Protein AF-A0A183JAW5-F1 (afdb_monomer)

Organism: NCBI:txid241478

InterPro domains:
  IPR011012 Longin-like domain superfamily [SSF64356] (2-56)
  IPR016635 Adaptor protein complex, sigma subunit [PTHR11753] (1-58)
  IPR022775 AP complex, mu/sigma subunit [PF01217] (1-56)

Structure (mmCIF, N/CA/C/O backbone):
data_AF-A0A183JAW5-F1
#
_entry.id   AF-A0A183JAW5-F1
#
loop_
_atom_site.group_PDB
_atom_site.id
_atom_site.type_symbol
_atom_site.label_atom_id
_atom_site.label_alt_id
_atom_site.label_comp_id
_atom_site.label_asym_id
_atom_site.label_entity_id
_atom_site.label_seq_id
_atom_site.pdbx_PDB_ins_code
_atom_site.Cartn_x
_atom_site.Cartn_y
_atom_site.Cartn_z
_atom_site.occupancy
_atom_site.B_iso_or_equiv
_atom_site.auth_seq_id
_atom_site.auth_comp_id
_atom_site.auth_asym_id
_atom_site.auth_atom_id
_atom_site.pdbx_PDB_model_num
ATOM 1 N N . VAL A 1 1 ? 8.780 -3.331 -5.511 1.00 86.94 1 VAL A N 1
ATOM 2 C CA . VAL A 1 1 ? 8.393 -2.468 -4.370 1.00 86.94 1 VAL A CA 1
ATOM 3 C C . VAL A 1 1 ? 6.907 -2.143 -4.378 1.00 86.94 1 VAL A C 1
ATOM 5 O O . VAL A 1 1 ? 6.217 -2.760 -3.596 1.00 86.94 1 VAL A O 1
ATOM 8 N N . PHE A 1 2 ? 6.359 -1.274 -5.245 1.00 92.06 2 PHE A N 1
ATOM 9 C CA . PHE A 1 2 ? 4.927 -0.908 -5.144 1.00 92.06 2 PHE A CA 1
ATOM 10 C C . PHE A 1 2 ? 3.962 -2.095 -5.306 1.00 92.06 2 PHE A C 1
ATOM 12 O O . PHE A 1 2 ? 3.197 -2.378 -4.392 1.00 92.06 2 PHE A O 1
ATOM 19 N N . VAL A 1 3 ? 4.040 -2.828 -6.423 1.00 93.19 3 VAL A N 1
ATOM 20 C CA . VAL A 1 3 ? 3.160 -3.987 -6.678 1.00 93.19 3 VAL A CA 1
ATOM 21 C C . VAL A 1 3 ? 3.350 -5.089 -5.629 1.00 93.19 3 VAL A C 1
ATOM 23 O O . VAL A 1 3 ? 2.375 -5.646 -5.150 1.00 93.19 3 VAL A O 1
ATOM 26 N N . GLU A 1 4 ? 4.588 -5.352 -5.210 1.00 92.88 4 GLU A N 1
ATOM 27 C CA . GLU A 1 4 ? 4.886 -6.334 -4.152 1.00 92.88 4 GLU A CA 1
ATOM 28 C C . GLU A 1 4 ? 4.330 -5.911 -2.784 1.00 92.88 4 GLU A C 1
ATOM 30 O O . GLU A 1 4 ? 3.819 -6.740 -2.035 1.00 92.88 4 GLU A O 1
ATOM 35 N N . THR A 1 5 ? 4.388 -4.618 -2.452 1.00 93.44 5 THR A N 1
ATOM 36 C CA . THR A 1 5 ? 3.769 -4.086 -1.234 1.00 93.44 5 THR A CA 1
ATOM 37 C C . THR A 1 5 ? 2.251 -4.227 -1.295 1.00 93.44 5 THR A C 1
ATOM 39 O O . THR A 1 5 ? 1.654 -4.617 -0.296 1.00 93.44 5 THR A O 1
ATOM 42 N N . LEU A 1 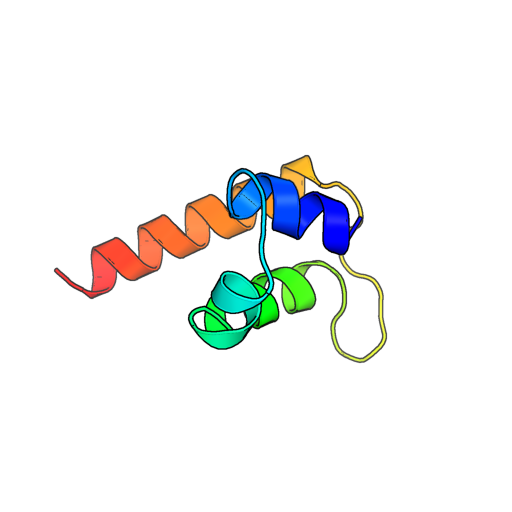6 ? 1.625 -3.949 -2.446 1.00 94.38 6 LEU A N 1
ATOM 43 C CA . LEU A 1 6 ? 0.187 -4.166 -2.634 1.00 94.38 6 LEU A CA 1
ATOM 44 C C . LEU A 1 6 ? -0.173 -5.640 -2.425 1.00 94.38 6 LEU A C 1
ATOM 46 O O . LEU A 1 6 ? -1.065 -5.937 -1.637 1.00 94.38 6 LEU A O 1
ATOM 50 N N . ASP A 1 7 ? 0.570 -6.552 -3.046 1.00 94.06 7 ASP A N 1
ATOM 51 C CA . ASP A 1 7 ? 0.348 -7.992 -2.917 1.00 94.06 7 ASP A CA 1
ATOM 52 C C . ASP A 1 7 ? 0.448 -8.476 -1.460 1.00 94.06 7 ASP A C 1
ATOM 54 O O . ASP A 1 7 ? -0.414 -9.207 -0.969 1.00 94.06 7 ASP A O 1
ATOM 58 N N . LYS A 1 8 ? 1.436 -7.965 -0.714 1.00 91.50 8 LYS A N 1
ATOM 59 C CA . LYS A 1 8 ? 1.603 -8.241 0.720 1.00 91.50 8 LYS A CA 1
ATOM 60 C C . LYS A 1 8 ? 0.497 -7.631 1.589 1.00 91.50 8 LYS A C 1
ATOM 62 O O . LYS A 1 8 ? 0.168 -8.196 2.627 1.00 91.50 8 LYS A O 1
ATOM 67 N N . CYS A 1 9 ? -0.050 -6.474 1.214 1.00 90.56 9 CYS A N 1
ATOM 68 C CA . CYS A 1 9 ? -1.094 -5.794 1.988 1.00 90.56 9 CYS A CA 1
ATOM 69 C C . CYS A 1 9 ? -2.494 -6.377 1.762 1.00 90.56 9 CYS A C 1
ATOM 71 O O . CYS A 1 9 ? -3.320 -6.297 2.671 1.00 90.56 9 CYS A O 1
ATOM 73 N N . PHE A 1 10 ? -2.758 -6.928 0.574 1.00 90.94 10 PHE A N 1
ATOM 74 C CA . PHE A 1 10 ? -4.052 -7.505 0.196 1.00 90.94 10 PHE A CA 1
ATOM 75 C C . PHE A 1 10 ? -4.085 -9.044 0.237 1.00 90.94 10 PHE A C 1
ATOM 77 O O . PHE A 1 10 ? -5.143 -9.612 0.010 1.00 90.94 10 PHE A O 1
ATOM 84 N N . GLU A 1 11 ? -2.973 -9.711 0.575 1.00 89.00 11 GLU A N 1
ATOM 85 C CA . GLU A 1 11 ? -2.864 -11.179 0.646 1.00 89.00 11 GLU A CA 1
ATOM 86 C C . GLU A 1 11 ? -3.296 -11.872 -0.664 1.00 89.00 11 GLU A C 1
ATOM 88 O O . GLU A 1 11 ? -4.223 -12.683 -0.674 1.00 89.00 11 GLU A O 1
ATOM 93 N N . ASN A 1 12 ? -2.558 -11.605 -1.751 1.00 89.19 12 ASN A N 1
ATOM 94 C CA . ASN A 1 12 ? -2.878 -11.916 -3.158 1.00 89.19 12 ASN A CA 1
ATOM 95 C C . ASN A 1 12 ? -3.804 -10.872 -3.793 1.00 89.19 12 ASN A C 1
ATOM 97 O O . ASN A 1 12 ? -5.006 -11.087 -3.949 1.00 89.19 12 ASN A O 1
ATOM 101 N N . VAL A 1 13 ? -3.219 -9.737 -4.178 1.00 92.88 13 VAL A N 1
ATOM 102 C CA . VAL A 1 13 ? -3.970 -8.606 -4.744 1.00 92.88 13 VAL A CA 1
ATOM 103 C C . VAL A 1 13 ? -4.598 -8.961 -6.099 1.00 92.88 13 VAL A C 1
ATOM 105 O O . VAL A 1 13 ? -3.950 -9.563 -6.957 1.00 92.88 13 VAL A O 1
ATOM 108 N N . CYS A 1 14 ? -5.841 -8.536 -6.332 1.00 93.56 14 CYS A N 1
ATOM 109 C CA . CYS A 1 14 ? -6.506 -8.637 -7.637 1.00 93.56 14 CYS A CA 1
ATOM 110 C C . CYS A 1 14 ? -7.013 -7.277 -8.152 1.00 93.56 14 CYS A C 1
ATOM 112 O O . CYS A 1 14 ? -7.028 -6.283 -7.422 1.00 93.56 14 CYS A O 1
ATOM 114 N N . GLU A 1 15 ? -7.453 -7.199 -9.418 1.00 94.31 1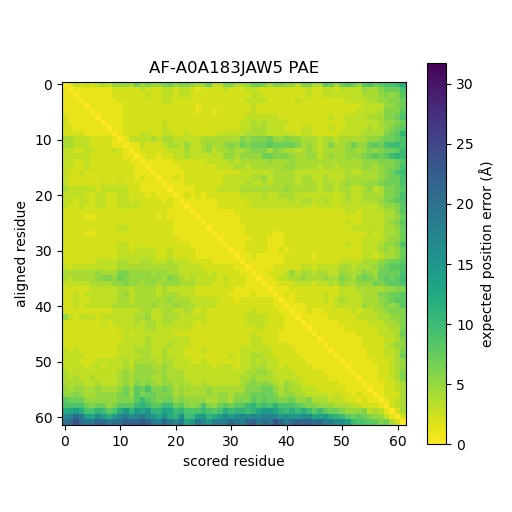5 GLU A N 1
ATOM 115 C CA . GLU A 1 15 ? -7.943 -5.931 -9.981 1.00 94.31 15 GLU A CA 1
ATOM 116 C C . GLU A 1 15 ? -9.151 -5.347 -9.240 1.00 94.31 15 GLU A C 1
ATOM 118 O O . GLU A 1 15 ? -9.303 -4.128 -9.169 1.00 94.31 15 GLU A O 1
ATOM 123 N N . LEU A 1 16 ? -9.993 -6.195 -8.646 1.00 94.81 16 LEU A N 1
ATOM 124 C CA . LEU A 1 16 ? -11.142 -5.734 -7.875 1.00 94.81 16 LEU A CA 1
ATOM 125 C C . LEU A 1 16 ? -10.701 -5.034 -6.586 1.00 94.81 16 LEU A C 1
ATOM 127 O O . LEU A 1 16 ? -11.330 -4.052 -6.202 1.00 94.81 16 LEU A O 1
ATOM 131 N N . ASP A 1 17 ? -9.597 -5.455 -5.964 1.00 93.31 17 ASP A N 1
ATOM 132 C CA . ASP A 1 17 ? -9.067 -4.786 -4.770 1.00 93.31 17 ASP A CA 1
ATOM 133 C C . ASP A 1 17 ? -8.610 -3.364 -5.086 1.00 93.31 17 ASP A C 1
ATOM 135 O O . ASP A 1 17 ? -8.878 -2.440 -4.320 1.00 93.31 17 ASP A O 1
ATOM 139 N N . LEU A 1 18 ? -7.992 -3.173 -6.253 1.00 92.88 18 LEU A N 1
ATOM 140 C CA . LEU A 1 18 ? -7.579 -1.856 -6.737 1.00 92.88 18 LEU A CA 1
ATOM 141 C C . LEU A 1 18 ? -8.784 -0.935 -6.990 1.00 92.88 18 LEU A C 1
ATOM 143 O O . LEU A 1 18 ? -8.697 0.267 -6.744 1.00 92.88 18 LEU A O 1
ATOM 147 N N . ILE A 1 19 ? -9.902 -1.491 -7.467 1.00 94.38 19 ILE A N 1
ATOM 148 C CA . ILE A 1 19 ? -11.126 -0.737 -7.773 1.00 94.38 19 ILE A CA 1
ATOM 149 C C . ILE A 1 19 ? -11.909 -0.406 -6.497 1.00 94.38 19 ILE A C 1
ATOM 151 O O . ILE A 1 19 ? -12.342 0.731 -6.322 1.00 94.38 19 ILE A O 1
ATOM 155 N N . PHE A 1 20 ? -12.108 -1.381 -5.609 1.00 93.44 20 PHE A N 1
ATOM 156 C CA . PHE A 1 20 ? -12.950 -1.223 -4.419 1.00 93.44 20 PHE A CA 1
ATOM 157 C C . PHE A 1 20 ? -12.221 -0.601 -3.227 1.00 93.44 20 PHE A C 1
ATOM 159 O O . PHE A 1 20 ? -12.871 -0.001 -2.375 1.00 93.44 20 PHE A O 1
ATOM 166 N N . HIS A 1 21 ? -10.893 -0.711 -3.163 1.00 90.88 21 HIS A N 1
ATOM 167 C CA . HIS A 1 21 ? -10.077 -0.181 -2.070 1.00 90.88 21 HIS A CA 1
ATOM 168 C C . HIS A 1 21 ? -9.055 0.847 -2.569 1.00 90.88 21 HIS A C 1
ATOM 170 O O . HIS A 1 21 ? -7.911 0.874 -2.105 1.00 90.88 21 HIS A O 1
ATOM 176 N N . PHE A 1 22 ? -9.469 1.711 -3.504 1.00 92.88 22 PHE A N 1
ATOM 177 C CA . PHE A 1 22 ? -8.600 2.732 -4.098 1.00 92.88 22 PHE A CA 1
ATOM 178 C C . PHE A 1 22 ? -7.954 3.639 -3.033 1.00 92.88 22 PHE A C 1
ATOM 180 O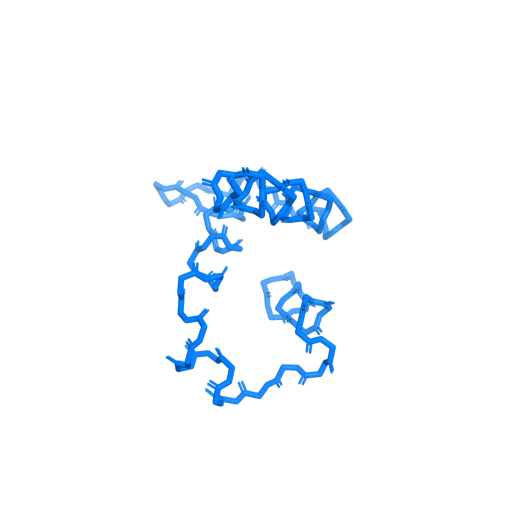 O . PHE A 1 22 ? -6.780 3.985 -3.168 1.00 92.88 22 PHE A O 1
ATOM 187 N N . ASP A 1 23 ? -8.673 3.958 -1.951 1.00 91.62 23 ASP A N 1
ATOM 188 C CA . ASP A 1 23 ? -8.158 4.783 -0.854 1.00 91.62 23 ASP A CA 1
ATOM 189 C C . ASP A 1 23 ? -6.910 4.147 -0.226 1.00 91.62 23 ASP A C 1
ATOM 191 O O . ASP A 1 23 ? -5.858 4.780 -0.128 1.00 91.62 23 ASP A O 1
ATOM 195 N N . LYS A 1 24 ? -6.972 2.846 0.100 1.00 91.12 24 LYS A N 1
ATOM 196 C CA . LYS A 1 24 ? -5.819 2.089 0.620 1.00 91.12 24 LYS A CA 1
ATOM 197 C C . LYS A 1 24 ? -4.657 2.078 -0.360 1.00 91.12 24 LYS A C 1
ATOM 199 O O . LYS A 1 24 ? -3.519 2.269 0.052 1.00 91.12 24 LYS A O 1
ATOM 204 N N . VAL A 1 25 ? -4.923 1.868 -1.646 1.00 94.06 25 VAL A N 1
ATOM 205 C CA . VAL A 1 25 ? -3.879 1.862 -2.684 1.00 94.06 25 VAL A CA 1
ATOM 206 C C . VAL A 1 25 ? -3.187 3.223 -2.760 1.00 94.06 25 VAL A C 1
ATOM 208 O O . VAL A 1 25 ? -1.961 3.283 -2.856 1.00 94.06 25 VAL A O 1
ATOM 211 N N . HIS A 1 26 ? -3.951 4.311 -2.660 1.00 93.56 26 HIS A N 1
ATOM 212 C CA . HIS A 1 26 ? -3.417 5.668 -2.650 1.00 93.56 26 HIS A CA 1
ATOM 213 C C . HIS A 1 26 ? -2.565 5.943 -1.403 1.00 93.56 26 HIS A C 1
ATOM 215 O O . HIS A 1 26 ? -1.500 6.549 -1.512 1.00 93.56 26 HIS A O 1
ATOM 221 N N . TYR A 1 27 ? -2.972 5.459 -0.225 1.00 92.75 27 TYR A N 1
ATOM 222 C CA . TYR A 1 27 ? -2.144 5.540 0.983 1.00 92.75 27 TYR A CA 1
ATOM 223 C C . TYR A 1 27 ? -0.819 4.791 0.827 1.00 92.75 27 TYR A C 1
ATOM 225 O O . TYR A 1 27 ? 0.235 5.340 1.133 1.00 92.75 27 TYR A O 1
ATOM 233 N N . ILE A 1 28 ? -0.856 3.570 0.286 1.00 93.50 28 ILE A N 1
ATOM 234 C CA . ILE A 1 28 ? 0.354 2.779 0.024 1.00 93.50 28 ILE A CA 1
ATOM 235 C C . ILE A 1 28 ? 1.275 3.512 -0.955 1.00 93.50 28 ILE A C 1
ATOM 237 O O . ILE A 1 28 ? 2.490 3.532 -0.766 1.00 93.50 28 ILE A O 1
ATOM 241 N N . LEU A 1 29 ? 0.708 4.130 -1.994 1.00 94.56 29 LEU A N 1
ATOM 242 C CA . LEU A 1 29 ? 1.477 4.906 -2.960 1.00 94.56 29 LEU A CA 1
ATOM 243 C C . LEU A 1 29 ? 2.137 6.126 -2.309 1.00 94.56 29 LEU A C 1
ATOM 245 O O . LEU A 1 29 ? 3.313 6.366 -2.566 1.00 94.56 29 LEU A O 1
ATOM 249 N N . ASN A 1 30 ? 1.416 6.840 -1.442 1.00 94.38 30 ASN A N 1
ATOM 250 C CA . ASN A 1 30 ? 1.926 8.012 -0.728 1.00 94.38 30 ASN A CA 1
ATOM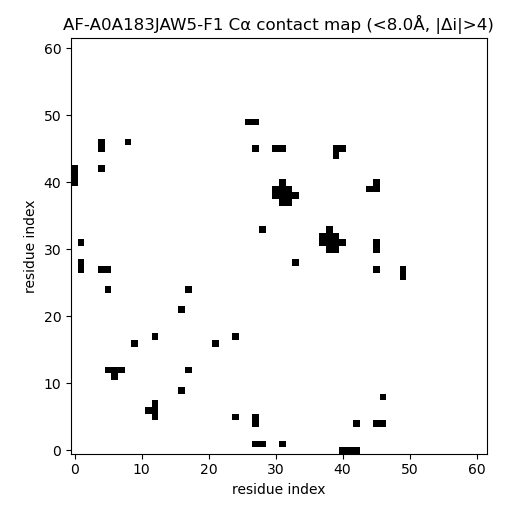 251 C C . ASN A 1 30 ? 3.110 7.694 0.195 1.00 94.38 30 ASN A C 1
ATOM 253 O O . ASN A 1 30 ? 3.983 8.543 0.344 1.00 94.38 30 ASN A O 1
ATOM 257 N N . GLU A 1 31 ? 3.176 6.494 0.780 1.00 93.94 31 GLU A N 1
ATOM 258 C CA . GLU A 1 31 ? 4.335 6.069 1.582 1.00 93.94 31 GLU A CA 1
ATOM 259 C C . GLU A 1 31 ? 5.582 5.820 0.718 1.00 93.94 31 GLU A C 1
ATOM 261 O O . GLU A 1 31 ? 6.712 5.958 1.182 1.00 93.94 31 GLU A O 1
ATOM 266 N N . ILE A 1 32 ? 5.399 5.467 -0.557 1.00 95.44 32 ILE A N 1
ATOM 267 C CA . ILE A 1 32 ? 6.506 5.150 -1.469 1.00 95.44 32 ILE A CA 1
ATOM 268 C C . ILE A 1 32 ? 6.956 6.394 -2.230 1.00 95.44 32 ILE A C 1
ATOM 270 O O . ILE A 1 32 ? 8.156 6.628 -2.380 1.00 95.44 32 ILE A O 1
ATOM 274 N N . VAL A 1 33 ? 6.011 7.186 -2.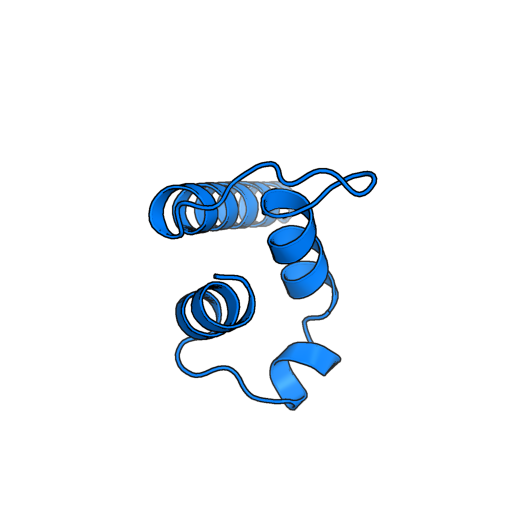738 1.00 95.88 33 VAL A N 1
ATOM 275 C CA . VAL A 1 33 ? 6.276 8.368 -3.557 1.00 95.88 33 VAL A CA 1
ATOM 276 C C . VAL A 1 33 ? 5.329 9.493 -3.176 1.00 95.88 33 VAL A C 1
ATOM 278 O O . VAL A 1 33 ? 4.113 9.332 -3.189 1.00 95.88 33 VAL A O 1
ATOM 281 N N . MET A 1 34 ? 5.884 10.680 -2.954 1.00 94.75 34 MET A N 1
ATOM 282 C CA . MET A 1 34 ? 5.101 11.896 -2.763 1.00 94.75 34 MET A CA 1
ATOM 283 C C . MET A 1 34 ? 5.788 13.068 -3.456 1.00 94.75 34 MET A C 1
ATOM 285 O O . MET A 1 34 ? 7.008 13.208 -3.403 1.00 94.75 34 MET A O 1
ATOM 289 N N . GLY A 1 35 ? 5.018 13.897 -4.165 1.00 93.88 35 GLY A N 1
ATOM 290 C CA . GLY A 1 35 ? 5.568 15.060 -4.874 1.00 93.88 35 GLY A CA 1
ATOM 291 C C . GLY A 1 35 ? 6.621 14.712 -5.939 1.00 93.88 35 GLY A C 1
ATOM 292 O O . GLY A 1 35 ? 7.490 15.528 -6.227 1.00 93.88 35 GLY A O 1
ATOM 293 N N . GLY A 1 36 ? 6.577 13.497 -6.499 1.00 93.75 36 GLY A N 1
ATOM 294 C CA . GLY A 1 36 ? 7.570 13.004 -7.462 1.00 93.75 36 GLY A CA 1
ATOM 295 C C . GLY A 1 36 ? 8.895 12.545 -6.842 1.00 93.75 36 GLY A C 1
ATOM 296 O O . GLY A 1 36 ? 9.810 12.184 -7.579 1.00 93.75 36 GLY A O 1
ATOM 297 N N . MET A 1 37 ? 9.005 12.533 -5.512 1.00 95.69 37 MET A N 1
ATOM 298 C CA . MET A 1 37 ? 10.170 12.041 -4.779 1.00 95.69 37 MET A CA 1
ATOM 299 C C . MET A 1 37 ? 9.876 10.674 -4.167 1.00 95.69 37 MET A C 1
ATOM 301 O O . MET A 1 37 ? 8.785 10.451 -3.646 1.00 95.69 37 MET A O 1
ATOM 305 N N . VAL A 1 38 ? 10.859 9.775 -4.208 1.00 95.81 38 VAL A N 1
ATOM 306 C CA . VAL A 1 38 ? 10.793 8.487 -3.506 1.00 95.81 38 VAL A CA 1
ATOM 307 C C . VAL A 1 38 ? 11.046 8.731 -2.021 1.00 95.81 38 VAL A C 1
ATOM 309 O O . VAL A 1 38 ? 12.069 9.316 -1.667 1.00 95.81 38 VAL A O 1
ATOM 312 N N . LEU A 1 39 ? 10.113 8.300 -1.178 1.00 95.56 39 LEU A N 1
ATOM 313 C CA . LEU A 1 39 ? 10.181 8.444 0.274 1.00 95.56 39 LEU A CA 1
ATOM 314 C C . LEU A 1 39 ? 10.732 7.178 0.923 1.00 95.56 39 LEU A C 1
ATOM 316 O O . LEU A 1 39 ? 11.770 7.229 1.576 1.00 95.56 39 LEU A O 1
ATOM 320 N N . GLU A 1 40 ? 10.072 6.043 0.694 1.00 95.06 40 GLU A N 1
ATOM 321 C CA . GLU A 1 40 ? 10.449 4.766 1.288 1.00 95.06 40 GLU A CA 1
ATOM 322 C C . GLU A 1 40 ? 10.502 3.652 0.237 1.00 95.06 40 GLU A C 1
ATOM 324 O O . GLU A 1 40 ? 9.692 3.568 -0.688 1.00 95.06 40 GLU A O 1
ATOM 329 N N . THR A 1 41 ? 11.488 2.770 0.385 1.00 94.75 41 THR A N 1
ATOM 330 C CA . THR A 1 41 ? 11.693 1.599 -0.482 1.00 94.75 41 THR A CA 1
ATOM 331 C C . THR A 1 41 ? 11.691 0.286 0.296 1.00 94.75 41 THR A C 1
ATOM 333 O O . THR A 1 41 ? 11.546 -0.786 -0.298 1.00 94.75 41 THR A O 1
ATOM 336 N N . ASN A 1 42 ? 11.809 0.345 1.624 1.00 94.38 42 ASN A N 1
ATOM 337 C CA . ASN A 1 42 ? 11.749 -0.810 2.497 1.00 94.38 42 ASN A CA 1
ATOM 338 C C . ASN A 1 42 ? 10.296 -1.250 2.716 1.00 94.38 42 ASN A C 1
ATOM 340 O O . ASN A 1 42 ? 9.531 -0.642 3.463 1.00 94.38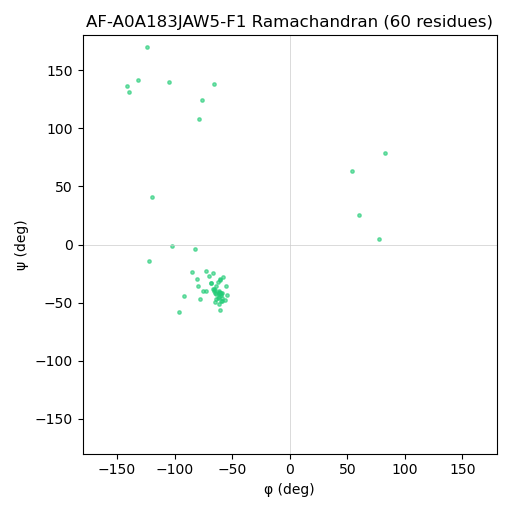 42 ASN A O 1
ATOM 344 N N . MET A 1 43 ? 9.933 -2.381 2.111 1.00 92.62 43 MET A N 1
ATOM 345 C CA . MET A 1 43 ? 8.586 -2.956 2.201 1.00 92.62 43 MET A CA 1
ATOM 346 C C . MET A 1 43 ? 8.136 -3.261 3.637 1.00 92.62 43 MET A C 1
ATOM 348 O O . MET A 1 43 ? 6.937 -3.274 3.905 1.00 92.62 43 MET A O 1
ATOM 352 N N . ASN A 1 44 ? 9.060 -3.538 4.562 1.00 93.19 44 ASN A N 1
ATOM 353 C CA . ASN A 1 44 ? 8.699 -3.821 5.952 1.00 93.19 44 ASN A CA 1
ATOM 354 C C . ASN A 1 44 ? 8.311 -2.548 6.711 1.00 93.19 44 ASN A C 1
ATOM 356 O O . ASN A 1 44 ? 7.332 -2.588 7.449 1.00 93.19 44 ASN A O 1
ATOM 360 N N . GLU A 1 45 ? 9.022 -1.437 6.495 1.00 94.62 45 GLU A N 1
ATOM 361 C CA . GLU A 1 45 ? 8.649 -0.120 7.042 1.00 94.62 45 GLU A CA 1
ATOM 362 C C . GLU A 1 45 ? 7.286 0.311 6.500 1.00 94.62 45 GLU A C 1
ATOM 364 O O . GLU A 1 45 ? 6.371 0.567 7.280 1.00 94.62 45 GLU A O 1
ATOM 369 N N . ILE A 1 46 ? 7.104 0.264 5.175 1.00 93.88 46 ILE A N 1
ATOM 370 C CA . ILE A 1 46 ? 5.835 0.632 4.528 1.00 93.88 46 ILE A CA 1
ATOM 371 C C . ILE A 1 46 ? 4.678 -0.199 5.103 1.00 93.88 46 ILE A C 1
ATOM 373 O O . ILE A 1 46 ? 3.656 0.347 5.513 1.00 93.88 46 ILE A O 1
ATOM 377 N N . TYR A 1 47 ? 4.850 -1.522 5.207 1.00 92.19 47 TYR A N 1
ATOM 378 C CA . TYR A 1 47 ? 3.839 -2.410 5.784 1.00 92.19 47 TYR A CA 1
ATOM 379 C C . TYR A 1 47 ? 3.501 -2.058 7.242 1.00 92.19 47 TYR A C 1
ATOM 381 O O . TYR A 1 47 ? 2.327 -2.052 7.611 1.00 92.19 47 TYR A O 1
ATOM 389 N N . LEU A 1 48 ? 4.501 -1.739 8.071 1.00 94.88 48 LEU A N 1
ATOM 390 C CA . LEU A 1 48 ? 4.283 -1.321 9.459 1.00 94.88 48 LEU A CA 1
ATOM 391 C C . LEU A 1 48 ? 3.470 -0.022 9.538 1.00 94.88 48 LEU A C 1
ATOM 393 O O . LEU A 1 48 ? 2.485 0.014 10.279 1.00 94.88 48 LEU A O 1
ATOM 397 N N . ARG A 1 49 ? 3.805 0.996 8.734 1.00 93.12 49 ARG A N 1
ATOM 398 C CA . ARG A 1 49 ? 3.061 2.270 8.694 1.00 93.12 49 ARG A CA 1
ATOM 399 C C . ARG A 1 49 ? 1.611 2.080 8.272 1.00 93.12 49 ARG A C 1
ATOM 401 O O . ARG A 1 49 ? 0.704 2.603 8.916 1.00 93.12 49 ARG A O 1
ATOM 408 N N . ILE A 1 50 ? 1.370 1.249 7.261 1.00 91.75 50 ILE A N 1
ATOM 409 C CA . ILE A 1 50 ? 0.011 0.908 6.821 1.00 91.75 50 ILE A CA 1
ATOM 410 C C . ILE A 1 50 ? -0.772 0.223 7.951 1.00 91.75 50 ILE A C 1
ATOM 412 O O . ILE A 1 50 ? -1.950 0.514 8.160 1.00 91.75 50 ILE A O 1
ATOM 416 N N . GLN A 1 51 ? -0.152 -0.685 8.708 1.00 91.81 51 GLN A N 1
ATOM 417 C CA . GLN A 1 51 ? -0.808 -1.351 9.841 1.00 91.81 51 GLN A CA 1
ATOM 418 C C . GLN A 1 51 ? -1.136 -0.380 10.983 1.00 91.81 51 GLN A C 1
ATOM 420 O O . GLN A 1 51 ? -2.193 -0.505 11.604 1.00 91.81 51 GLN A O 1
ATOM 425 N N . GLU A 1 52 ? -0.261 0.584 11.263 1.00 92.50 52 GLU A N 1
ATOM 426 C CA . GLU A 1 52 ? -0.520 1.650 12.235 1.00 92.50 52 GLU A CA 1
ATOM 427 C C . GLU A 1 52 ? -1.685 2.540 11.793 1.00 92.50 52 GLU A C 1
ATOM 429 O O . GLU A 1 52 ? -2.620 2.736 12.570 1.00 92.50 52 GLU A O 1
ATOM 434 N N . GLN A 1 53 ? -1.703 2.968 10.528 1.00 89.38 53 GLN A N 1
ATOM 435 C CA . GLN A 1 53 ? -2.792 3.767 9.964 1.00 89.38 53 GLN A CA 1
ATOM 436 C C . GLN A 1 53 ? -4.143 3.040 10.061 1.00 89.38 53 GLN A C 1
ATOM 438 O O . GLN A 1 53 ? -5.117 3.595 10.565 1.00 89.38 53 GLN A O 1
ATOM 443 N N . ASN A 1 54 ? -4.188 1.753 9.691 1.00 88.88 54 ASN A N 1
ATOM 444 C CA . ASN A 1 54 ? -5.396 0.928 9.818 1.00 88.88 54 ASN A CA 1
ATOM 445 C C . ASN A 1 54 ? -5.884 0.803 11.277 1.00 88.88 54 ASN A C 1
ATOM 447 O O . ASN A 1 54 ? -7.076 0.598 11.516 1.00 88.88 54 ASN A O 1
ATOM 451 N N . LYS A 1 55 ? -4.983 0.846 12.271 1.00 90.88 55 LYS A N 1
ATOM 452 C CA . LYS A 1 55 ? -5.373 0.823 13.691 1.00 90.88 55 LYS A CA 1
ATOM 453 C C . LYS A 1 55 ? -5.997 2.148 14.114 1.00 90.88 55 LYS A C 1
ATOM 455 O O . LYS A 1 55 ? -6.966 2.107 14.866 1.00 90.88 55 LYS A O 1
ATOM 460 N N . ILE A 1 56 ? -5.458 3.271 13.642 1.00 90.75 56 ILE A N 1
ATOM 461 C CA . ILE A 1 56 ? -5.971 4.614 13.939 1.00 90.75 56 ILE A CA 1
ATOM 462 C C . ILE A 1 56 ? -7.368 4.786 13.336 1.00 90.75 56 ILE A C 1
ATOM 464 O O . ILE A 1 56 ? -8.299 5.091 14.074 1.00 90.75 56 ILE A O 1
ATOM 468 N N . GLU A 1 57 ? -7.560 4.455 12.055 1.00 86.25 57 GLU A N 1
ATOM 469 C CA . GLU A 1 57 ? -8.886 4.516 11.413 1.00 86.25 57 GLU A CA 1
ATOM 470 C C . GLU A 1 57 ? -9.936 3.699 12.182 1.00 86.25 57 GLU A C 1
ATOM 472 O O . GLU A 1 57 ? -11.047 4.155 12.437 1.00 86.25 57 GLU A O 1
ATOM 477 N N . LYS A 1 58 ? -9.578 2.490 12.633 1.00 86.56 58 LYS A N 1
ATOM 478 C CA . LYS A 1 58 ? -10.478 1.645 13.437 1.00 86.56 58 LYS A CA 1
ATOM 479 C C . LYS A 1 58 ? -10.791 2.219 14.821 1.00 86.56 58 LYS A C 1
ATOM 481 O O . LYS A 1 58 ? -11.791 1.814 15.413 1.00 86.56 58 LYS A O 1
ATOM 486 N N . GLN A 1 59 ? -9.925 3.068 15.370 1.00 87.31 59 GLN A N 1
ATOM 487 C CA . GLN A 1 59 ? -10.159 3.747 16.645 1.00 87.31 59 GLN A CA 1
ATOM 488 C C . GLN A 1 59 ? -11.082 4.954 16.475 1.00 87.31 59 GLN A C 1
ATOM 490 O O . GLN A 1 59 ? -11.910 5.171 17.348 1.00 87.31 59 GLN A O 1
ATOM 495 N N . GLU A 1 60 ? -10.987 5.684 15.363 1.00 79.62 60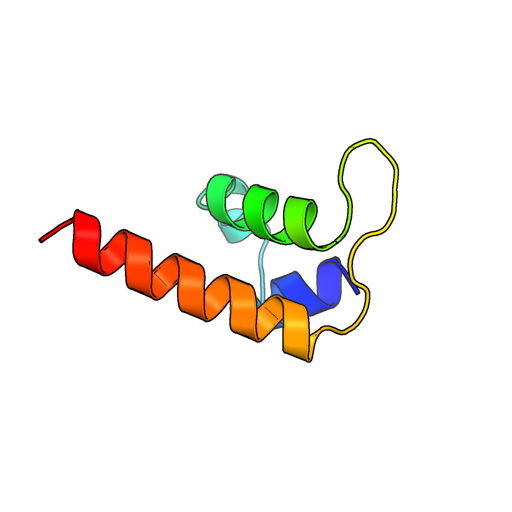 GLU A N 1
ATOM 496 C CA . GLU A 1 60 ? -11.842 6.848 15.082 1.00 79.62 60 GLU A CA 1
ATOM 497 C C . GLU A 1 60 ? -13.291 6.474 14.7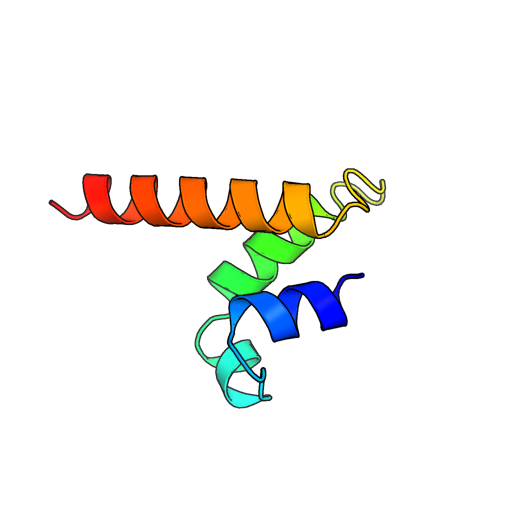32 1.00 79.62 60 GLU A C 1
ATOM 499 O O . GLU A 1 60 ? -14.202 7.277 14.908 1.00 79.62 60 GLU A O 1
ATOM 504 N N . VAL A 1 61 ? -13.523 5.244 14.260 1.00 71.12 61 VAL A N 1
ATOM 505 C CA . VAL A 1 61 ? -14.866 4.720 13.938 1.00 71.12 61 VAL A CA 1
ATOM 506 C C . VAL A 1 61 ? -15.611 4.186 15.183 1.00 71.12 61 VAL A C 1
ATOM 508 O O . VAL A 1 61 ? -16.772 3.786 15.080 1.00 71.12 61 VAL A O 1
ATOM 511 N N . LYS A 1 62 ? -14.980 4.178 16.367 1.00 50.97 62 LYS A N 1
ATOM 512 C CA . LYS A 1 62 ? -15.609 3.812 17.651 1.00 50.97 62 LYS A CA 1
ATOM 513 C C . LYS A 1 62 ? -16.058 5.033 18.441 1.00 50.97 62 LYS A C 1
ATOM 515 O O . LYS A 1 62 ? -17.135 4.917 19.066 1.00 50.97 62 LYS A O 1
#

Nearest PDB structures (foldseek):
  9c59-assembly1_S  TM=9.729E-01  e=2.512E-06  Homo sapiens
  4p6z-assembly1_S  TM=9.727E-01  e=1.579E-03  Homo sapiens
  1w63-assembly1_S  TM=9.702E-01  e=1.798E-03  Mus musculus
  7p3z-assembly1_S  TM=7.396E-01  e=2.836E-03  Saccharomyces cerevisiae
  5mc7-assembly2_B  TM=8.470E-01  e=3.590E-02  Homo sapiens

Radius of gyration: 11.8 Å; Cα contacts (8 Å, |Δi|>4): 40; chains: 1; bounding box: 27×27×28 Å

Solvent-accessible surface area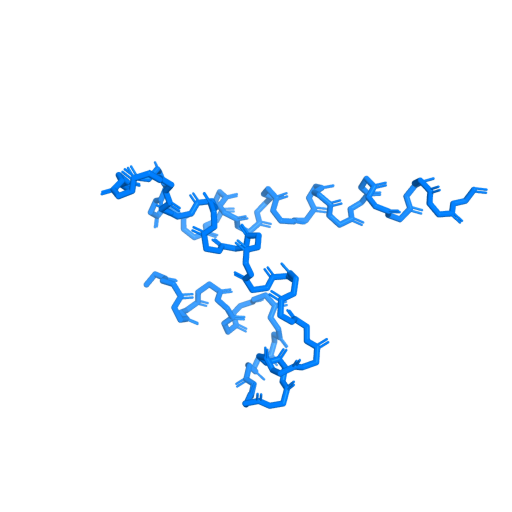 (backbone atoms only — not comparable to full-atom values): 3711 Å² total; per-residue (Å²): 97,70,70,58,45,46,29,68,74,58,74,70,60,51,75,63,51,58,67,76,39,42,68,60,54,50,53,57,44,51,56,32,40,50,98,91,40,80,71,50,77,55,61,67,60,52,52,51,53,52,53,52,50,57,50,51,56,62,55,75,77,106

Mean predicted aligned error: 3.47 Å

Secondary structure (DSSP, 8-state):
-HHHHHHHHHTS--HHHHHHTHHHHHHHHHHHEETTEE----HHHHHHHHHHHHHHHHHHT-

pLDDT: mean 91.42, std 6.47, range [50.97, 95.88]

Sequence (62 aa):
VFVETLDKCFENVCELDLIFHFDKVHYILNEIVMGGMVLETNMNEIYLRIQEQNKIEKQEVK

Foldseek 3Di:
DLVVLQCVQVVHDDPVCCVVVVVLSVLLVCCQDDPNDGNDDDSVVSNVVSVVVVVVVVVVVD